Protein AF-A0A3M1DXZ3-F1 (afdb_monomer_lite)

Secondary structure (DSSP, 8-state):
--TT-S--SPPBP-STTTGGGHHHHHHT-HHHHHHHHTTTSSSSSSPPPTTPPPSS-HHHHSPBP--

pLDDT: mean 89.0, std 10.65, range [46.72, 96.56]

Sequence (67 aa):
FAISGKETTSHVPKDDIHSRFYPIIQQEGKKAGEKFCGECHNEKQVPFPEGHPPKFRCLFCHKLDRD

Foldseek 3Di:
DPPPPDQDDEAQDCDPVRVVLVCVCVPVHQQRSLVCCPVQDDPPHNDDDPPDDDSHRPCVRHPHDDD

Structure (mmCIF, N/CA/C/O backbone):
data_AF-A0A3M1DXZ3-F1
#
_entry.id   AF-A0A3M1DXZ3-F1
#
loop_
_atom_site.group_PDB
_atom_site.id
_atom_site.type_symbol
_atom_site.label_atom_id
_atom_site.label_alt_id
_atom_site.label_comp_id
_atom_site.label_asym_id
_atom_site.label_entity_id
_atom_site.label_seq_id
_atom_site.pdbx_PDB_ins_code
_atom_site.Cartn_x
_atom_site.Cartn_y
_atom_site.Cartn_z
_atom_site.occupancy
_atom_site.B_iso_or_equiv
_atom_site.auth_seq_id
_atom_site.auth_comp_id
_atom_site.auth_asym_id
_atom_site.auth_atom_id
_atom_site.pdbx_PDB_model_num
ATOM 1 N N . PHE A 1 1 ? -28.268 -3.574 0.013 1.00 46.72 1 PHE A N 1
ATOM 2 C CA . PHE A 1 1 ? -27.310 -4.321 -0.824 1.00 46.72 1 PHE A CA 1
ATOM 3 C C . PHE A 1 1 ? -26.021 -3.527 -0.913 1.00 46.72 1 PHE A C 1
ATOM 5 O O . PHE A 1 1 ? -26.078 -2.361 -1.284 1.00 46.72 1 PHE A O 1
ATOM 12 N N . ALA A 1 2 ? -24.882 -4.104 -0.523 1.00 57.00 2 ALA A N 1
ATOM 13 C CA . ALA A 1 2 ? -23.599 -3.470 -0.808 1.00 57.00 2 ALA A CA 1
ATOM 14 C C . ALA A 1 2 ? -23.382 -3.522 -2.326 1.00 57.00 2 ALA A C 1
ATOM 16 O O . ALA A 1 2 ? -23.332 -4.603 -2.907 1.00 57.00 2 ALA A O 1
ATOM 17 N N . ILE A 1 3 ? -23.299 -2.355 -2.964 1.00 64.62 3 ILE A N 1
ATOM 18 C CA . ILE A 1 3 ? -23.147 -2.204 -4.422 1.00 64.62 3 ILE A CA 1
ATOM 19 C C . ILE A 1 3 ? -21.834 -2.852 -4.922 1.00 64.62 3 ILE A C 1
ATOM 21 O O . ILE A 1 3 ? -21.704 -3.160 -6.099 1.00 64.62 3 ILE A O 1
ATOM 25 N N . SER A 1 4 ? -20.875 -3.121 -4.029 1.00 65.38 4 SER A N 1
ATOM 26 C CA . SER A 1 4 ? -19.535 -3.620 -4.360 1.00 65.38 4 SER A CA 1
ATOM 27 C C . SER A 1 4 ? -19.396 -5.141 -4.509 1.00 65.38 4 SER A C 1
ATOM 29 O O . SER A 1 4 ? -18.292 -5.603 -4.778 1.00 65.38 4 SER A O 1
ATOM 31 N N . GLY A 1 5 ? -20.453 -5.934 -4.300 1.00 71.12 5 GLY A N 1
ATOM 32 C CA . GLY A 1 5 ? -20.330 -7.398 -4.270 1.00 71.12 5 GLY A CA 1
ATOM 33 C C . GLY A 1 5 ? -19.462 -7.915 -3.108 1.00 71.12 5 GLY A C 1
ATOM 34 O O . GLY A 1 5 ? -19.130 -7.169 -2.181 1.00 71.12 5 GLY A O 1
ATOM 35 N N . LYS A 1 6 ? -19.135 -9.215 -3.132 1.00 76.75 6 LYS A N 1
ATOM 36 C CA . LYS A 1 6 ? -18.252 -9.854 -2.141 1.00 76.75 6 LYS A CA 1
ATOM 37 C C . LYS A 1 6 ? -16.802 -9.442 -2.406 1.00 76.75 6 LYS A C 1
ATOM 39 O O . LYS A 1 6 ? -16.366 -9.440 -3.550 1.00 76.75 6 LYS A O 1
ATOM 44 N N . GLU A 1 7 ? -16.064 -9.122 -1.350 1.00 80.25 7 GLU A N 1
ATOM 45 C CA . GLU A 1 7 ? -14.627 -8.856 -1.434 1.00 80.25 7 GLU A CA 1
ATOM 46 C C . GLU A 1 7 ? -13.869 -10.124 -1.844 1.00 80.25 7 GLU A C 1
ATOM 48 O O . GLU A 1 7 ? -14.074 -11.194 -1.268 1.00 80.25 7 GLU A O 1
ATOM 53 N N . THR A 1 8 ? -13.031 -10.003 -2.871 1.00 83.69 8 THR A N 1
ATOM 54 C CA . THR A 1 8 ? -12.252 -11.116 -3.440 1.00 83.69 8 THR A CA 1
ATOM 55 C C . THR A 1 8 ? -10.746 -10.907 -3.319 1.00 83.69 8 THR A C 1
ATOM 57 O O . THR A 1 8 ? -9.976 -11.792 -3.679 1.00 83.69 8 THR A O 1
ATOM 60 N N . THR A 1 9 ? -10.317 -9.736 -2.857 1.00 89.56 9 THR A N 1
ATOM 61 C CA . THR A 1 9 ? -8.910 -9.366 -2.718 1.00 89.56 9 THR A CA 1
ATOM 62 C C . THR A 1 9 ? -8.409 -9.618 -1.306 1.00 89.56 9 THR A C 1
ATOM 64 O O . THR A 1 9 ? -9.143 -9.463 -0.332 1.00 89.56 9 THR A O 1
ATOM 67 N N . SER A 1 10 ? -7.135 -9.993 -1.196 1.00 92.06 10 SER A N 1
ATOM 68 C CA . SER A 1 10 ? -6.477 -10.179 0.097 1.00 92.06 10 SER A CA 1
ATOM 69 C C . SER A 1 10 ? -6.295 -8.848 0.817 1.00 92.06 10 SER A C 1
ATOM 71 O O . SER A 1 10 ? -6.003 -7.828 0.186 1.00 92.06 10 SER A O 1
ATOM 73 N N . HIS A 1 11 ? -6.415 -8.875 2.139 1.00 94.81 11 HIS A N 1
ATOM 74 C CA . HIS A 1 11 ? -6.058 -7.742 2.980 1.00 94.81 11 HIS A CA 1
ATOM 75 C C . HIS A 1 11 ? -4.535 -7.569 3.031 1.00 94.81 11 HIS A C 1
ATOM 77 O O . HIS A 1 11 ? -3.780 -8.517 2.800 1.00 94.81 11 HIS A O 1
ATOM 83 N N . VAL A 1 12 ? -4.084 -6.350 3.325 1.00 94.88 12 VAL A N 1
ATOM 84 C CA . VAL A 1 12 ? -2.687 -6.106 3.701 1.00 94.88 12 VAL A CA 1
ATOM 85 C C . VAL A 1 12 ? -2.451 -6.826 5.027 1.00 94.88 12 VAL A C 1
ATOM 87 O O . VAL A 1 12 ? -3.259 -6.629 5.932 1.00 94.88 12 VAL A O 1
ATOM 90 N N . PRO A 1 13 ? -1.408 -7.659 5.152 1.00 94.44 13 PRO A N 1
ATOM 91 C CA . PRO A 1 13 ? -1.138 -8.387 6.383 1.00 94.44 13 PRO A CA 1
ATOM 92 C C . PRO A 1 13 ? -0.567 -7.459 7.458 1.00 94.44 13 PRO A C 1
ATOM 94 O O . PRO A 1 13 ? 0.072 -6.449 7.165 1.00 94.44 13 PRO A O 1
ATOM 97 N N . LYS A 1 14 ? -0.754 -7.833 8.722 1.00 93.44 14 LYS A N 1
ATOM 98 C CA . LYS A 1 14 ? -0.213 -7.115 9.883 1.00 93.44 14 LYS A CA 1
ATOM 99 C C . LYS A 1 14 ? 1.074 -7.777 10.394 1.00 93.44 14 LYS A C 1
ATOM 1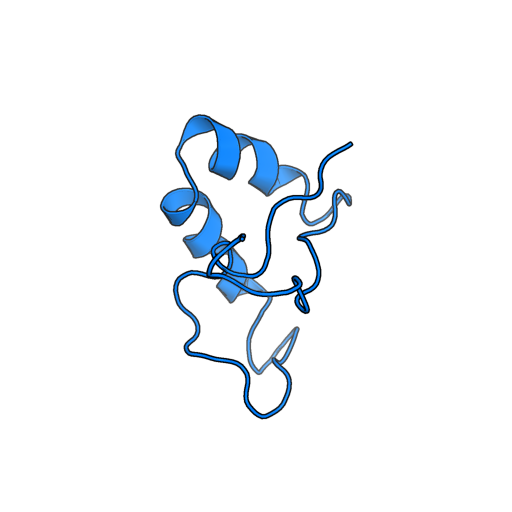01 O O . LYS A 1 14 ? 1.181 -8.122 11.564 1.00 93.44 14 LYS A O 1
ATOM 106 N N . ASP A 1 15 ? 2.024 -7.996 9.489 1.00 94.62 15 ASP A N 1
ATOM 107 C CA . ASP A 1 15 ? 3.323 -8.615 9.784 1.00 94.62 15 ASP A CA 1
ATOM 108 C C . ASP A 1 15 ? 4.438 -7.571 9.996 1.00 94.62 15 ASP A C 1
ATOM 110 O O . ASP A 1 15 ? 4.222 -6.363 9.868 1.00 94.62 15 ASP A O 1
ATOM 114 N N . ASP A 1 16 ? 5.655 -8.020 10.304 1.00 95.44 16 ASP A N 1
ATOM 115 C CA . ASP A 1 16 ? 6.807 -7.143 10.569 1.00 95.44 16 ASP A CA 1
ATOM 116 C C . ASP A 1 16 ? 7.198 -6.254 9.372 1.00 95.44 16 ASP A C 1
ATOM 118 O O . ASP A 1 16 ? 7.788 -5.187 9.547 1.00 95.44 16 ASP A O 1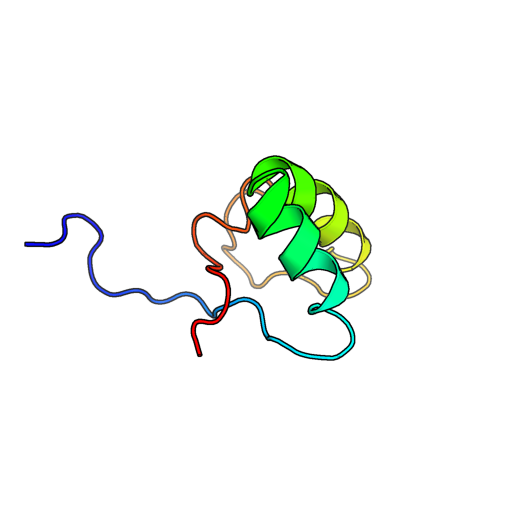
ATOM 122 N N . ILE A 1 17 ? 6.853 -6.654 8.145 1.00 95.62 17 ILE A N 1
ATOM 123 C CA . ILE A 1 17 ? 7.188 -5.915 6.921 1.00 95.62 17 ILE A CA 1
ATOM 124 C C . ILE A 1 17 ? 6.159 -4.809 6.670 1.00 95.62 17 ILE A C 1
ATOM 126 O O . ILE A 1 17 ? 6.521 -3.693 6.276 1.00 95.62 17 ILE A O 1
ATOM 130 N N . HIS A 1 18 ? 4.882 -5.121 6.886 1.00 96.19 18 HIS A N 1
ATOM 131 C CA . HIS A 1 18 ? 3.750 -4.275 6.523 1.00 96.19 18 HIS A CA 1
ATOM 132 C C . HIS A 1 18 ? 3.249 -3.402 7.678 1.00 96.19 18 HIS A C 1
ATOM 134 O O . HIS A 1 18 ? 2.740 -2.304 7.439 1.00 96.19 18 HIS A O 1
ATOM 140 N N . SER A 1 19 ? 3.436 -3.835 8.928 1.00 95.12 19 SER A N 1
ATOM 141 C CA . SER A 1 19 ? 2.982 -3.128 10.135 1.00 95.12 19 SER A CA 1
ATOM 142 C C . SER A 1 19 ? 3.497 -1.690 10.216 1.00 95.12 19 SER A C 1
ATOM 144 O O . SER A 1 19 ? 2.752 -0.798 10.617 1.00 95.12 19 SER A O 1
ATOM 146 N N . ARG A 1 20 ? 4.719 -1.419 9.740 1.00 94.06 20 ARG A N 1
ATOM 147 C CA . ARG A 1 20 ? 5.291 -0.059 9.679 1.00 94.06 20 ARG A CA 1
ATOM 148 C C . ARG A 1 20 ? 4.484 0.927 8.827 1.00 94.06 20 ARG A C 1
ATOM 150 O O . ARG A 1 20 ? 4.565 2.129 9.057 1.00 94.06 20 ARG A O 1
ATOM 157 N N . PHE A 1 21 ? 3.692 0.447 7.865 1.00 95.50 21 PHE A N 1
ATOM 158 C CA . PHE A 1 21 ? 2.872 1.302 7.002 1.00 95.50 21 PHE A CA 1
ATOM 159 C C . PHE A 1 21 ? 1.464 1.542 7.560 1.00 95.50 21 PHE A C 1
ATOM 161 O O . PHE A 1 21 ? 0.812 2.502 7.152 1.00 95.50 21 PHE A O 1
ATOM 168 N N . TYR A 1 22 ? 0.989 0.722 8.506 1.00 95.38 22 TYR A N 1
ATOM 169 C CA . TYR A 1 22 ? -0.343 0.879 9.105 1.00 95.38 22 TYR A CA 1
ATOM 170 C C . TYR A 1 22 ? -0.538 2.261 9.749 1.00 95.38 22 TYR A C 1
ATOM 172 O O . TYR A 1 22 ? -1.530 2.910 9.410 1.00 95.38 22 TYR A O 1
ATOM 180 N N . PRO A 1 23 ? 0.385 2.766 10.599 1.00 95.44 23 PRO A N 1
ATOM 181 C CA . PRO A 1 23 ? 0.250 4.096 11.189 1.00 95.44 23 PRO A CA 1
ATOM 182 C C . PRO A 1 23 ? 0.167 5.201 10.135 1.00 95.44 23 PRO A C 1
ATOM 184 O O . PRO A 1 23 ? -0.704 6.059 10.226 1.00 95.44 23 PRO A O 1
ATOM 187 N N . ILE A 1 24 ? 1.002 5.136 9.092 1.00 95.56 24 ILE A N 1
ATOM 188 C CA . ILE A 1 24 ? 1.007 6.110 7.988 1.00 95.56 24 ILE A CA 1
ATOM 189 C C . ILE A 1 24 ? -0.355 6.103 7.282 1.00 95.56 24 ILE A C 1
ATOM 191 O O . ILE A 1 24 ? -0.971 7.144 7.076 1.00 95.56 24 ILE A O 1
ATOM 195 N N . ILE A 1 25 ? -0.878 4.920 6.953 1.00 95.50 25 ILE A N 1
ATOM 196 C CA . ILE A 1 25 ? -2.169 4.773 6.267 1.00 95.50 25 ILE A CA 1
ATOM 197 C C . ILE A 1 25 ? -3.328 5.280 7.132 1.00 95.50 25 ILE A C 1
ATOM 199 O O . ILE A 1 25 ? -4.269 5.874 6.602 1.00 95.50 25 ILE A O 1
ATOM 203 N N . GLN A 1 26 ? -3.281 5.033 8.441 1.00 94.25 26 GLN A N 1
ATOM 204 C CA . GLN A 1 26 ? -4.329 5.427 9.382 1.00 94.25 26 GLN A CA 1
ATOM 205 C C . GLN A 1 26 ? -4.307 6.927 9.695 1.00 94.25 26 GLN A C 1
ATOM 207 O O . GLN A 1 26 ? -5.372 7.528 9.809 1.00 94.25 26 GLN A O 1
ATOM 212 N N . GLN A 1 27 ? -3.121 7.528 9.820 1.00 96.56 27 GLN A N 1
ATOM 213 C CA . GLN A 1 27 ? -2.954 8.925 10.235 1.00 96.56 27 GLN A CA 1
ATOM 214 C C . GLN A 1 27 ? -2.931 9.888 9.044 1.00 96.56 27 GLN A C 1
ATOM 216 O O . GLN A 1 27 ? -3.573 10.934 9.081 1.00 96.56 27 GLN A O 1
ATOM 221 N N . GLU A 1 28 ? -2.233 9.528 7.967 1.00 96.06 28 GLU A N 1
ATOM 222 C CA . GLU A 1 28 ? -2.026 10.385 6.790 1.00 96.06 28 GL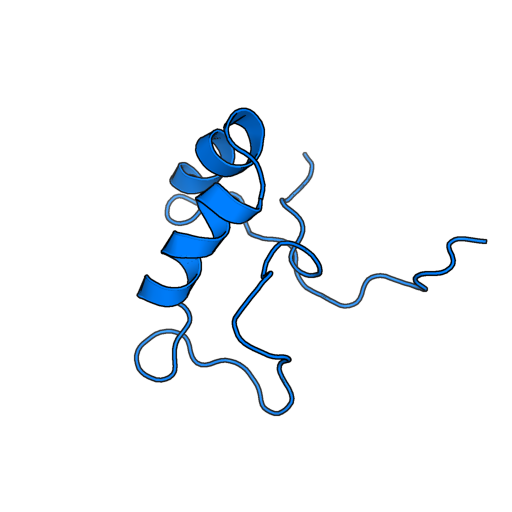U A CA 1
ATOM 223 C C . GLU A 1 28 ? -2.909 9.978 5.598 1.00 96.06 28 GLU A C 1
ATOM 225 O O . GLU A 1 28 ? -3.045 10.705 4.610 1.00 96.06 28 GLU A O 1
ATOM 230 N N . GLY A 1 29 ? -3.550 8.813 5.692 1.00 95.06 29 GLY A N 1
ATOM 231 C CA . GLY A 1 29 ? -4.496 8.308 4.709 1.00 95.06 29 GLY A CA 1
ATOM 232 C C . GLY A 1 29 ? -3.884 7.376 3.661 1.00 95.06 29 GLY A C 1
ATOM 233 O O . GLY A 1 29 ? -2.674 7.286 3.452 1.00 95.06 29 GLY A O 1
ATOM 234 N N . LYS A 1 30 ? -4.770 6.686 2.930 1.00 94.31 30 LYS A N 1
ATOM 235 C CA . LYS A 1 30 ? -4.413 5.623 1.970 1.00 94.31 30 LYS A CA 1
ATOM 236 C C . LYS A 1 30 ? -3.352 6.037 0.949 1.00 94.31 30 LYS A C 1
ATOM 238 O O . LYS A 1 30 ? -2.381 5.320 0.743 1.00 94.31 30 LYS A O 1
ATOM 243 N N . LYS A 1 31 ? -3.512 7.217 0.342 1.00 93.75 31 LYS A N 1
ATOM 244 C CA . LYS A 1 31 ? -2.584 7.716 -0.684 1.00 93.75 31 LYS A CA 1
ATOM 245 C C . LYS A 1 31 ? -1.165 7.939 -0.154 1.00 93.75 31 LYS A C 1
ATOM 247 O O . LYS A 1 31 ? -0.237 7.914 -0.953 1.00 93.75 31 LYS A O 1
ATOM 252 N N . ALA A 1 32 ? -0.997 8.217 1.140 1.00 94.44 32 ALA A N 1
ATOM 253 C CA . ALA A 1 32 ? 0.321 8.412 1.733 1.00 94.44 32 ALA A CA 1
ATOM 254 C C . ALA A 1 32 ? 1.067 7.073 1.821 1.00 94.44 32 ALA A C 1
ATOM 256 O O . ALA A 1 32 ? 2.181 6.968 1.316 1.00 94.44 32 ALA A O 1
ATOM 257 N N . GLY A 1 33 ? 0.410 6.033 2.346 1.00 93.25 33 GLY A N 1
ATOM 258 C CA . GLY A 1 33 ? 0.991 4.690 2.449 1.00 93.25 33 GLY A CA 1
ATOM 259 C C . GLY A 1 33 ? 1.192 3.980 1.106 1.00 93.25 33 GLY A C 1
ATOM 260 O O . GLY A 1 33 ? 2.200 3.309 0.911 1.00 93.25 33 GLY A O 1
ATOM 261 N N . GLU A 1 34 ? 0.282 4.170 0.143 1.00 93.75 34 GLU A N 1
ATOM 262 C CA . GLU A 1 34 ? 0.343 3.516 -1.179 1.00 93.75 34 GLU A CA 1
ATOM 263 C C . GLU A 1 34 ? 1.616 3.833 -1.981 1.00 93.75 34 GLU A C 1
ATOM 265 O O . GLU A 1 34 ? 1.982 3.066 -2.870 1.00 93.75 34 GLU A O 1
ATOM 270 N N . LYS A 1 35 ? 2.308 4.938 -1.672 1.00 92.44 35 LYS A N 1
ATOM 271 C CA . LYS A 1 35 ? 3.563 5.325 -2.338 1.00 92.44 35 LYS A CA 1
ATOM 272 C C . LYS A 1 35 ? 4.688 4.315 -2.113 1.00 92.44 35 LYS A C 1
ATOM 274 O O . LYS A 1 35 ? 5.529 4.155 -2.989 1.00 92.44 35 LYS A O 1
ATOM 279 N N . PHE A 1 36 ? 4.679 3.635 -0.969 1.00 93.75 36 PHE A N 1
ATOM 280 C CA . PHE A 1 36 ? 5.743 2.716 -0.564 1.00 93.75 36 PHE A CA 1
ATOM 281 C C . PHE A 1 36 ? 5.506 1.286 -1.066 1.00 93.75 36 PHE A C 1
ATOM 283 O O . PHE A 1 36 ? 6.443 0.503 -1.181 1.00 93.75 36 PHE A O 1
ATOM 290 N N . CYS A 1 37 ? 4.267 0.930 -1.429 1.00 94.88 37 CYS A N 1
ATOM 291 C CA . CYS A 1 37 ? 3.925 -0.430 -1.856 1.00 94.88 37 CYS A CA 1
ATOM 292 C C . CYS A 1 37 ? 4.745 -0.887 -3.077 1.00 94.88 37 CYS A C 1
ATOM 294 O O . CYS A 1 37 ? 5.155 -2.044 -3.150 1.00 94.88 37 CYS A O 1
ATOM 296 N N . GLY A 1 38 ? 5.008 0.027 -4.018 1.00 93.06 38 GLY A N 1
ATOM 297 C CA . GLY A 1 38 ? 5.740 -0.260 -5.256 1.00 93.06 38 GLY A CA 1
ATOM 298 C C . GLY A 1 38 ? 7.234 -0.550 -5.075 1.00 93.06 38 GLY A C 1
ATOM 299 O O . GLY A 1 38 ? 7.861 -1.071 -6.000 1.00 93.06 38 GLY A O 1
ATOM 300 N N . GLU A 1 39 ? 7.809 -0.263 -3.902 1.00 94.31 39 GLU A N 1
ATOM 301 C CA . GLU A 1 39 ? 9.214 -0.572 -3.602 1.00 94.31 39 GLU A CA 1
ATOM 302 C C . GLU A 1 39 ? 9.467 -2.085 -3.620 1.00 94.31 39 GLU A C 1
ATOM 304 O O . GLU A 1 39 ? 10.497 -2.528 -4.131 1.00 94.31 39 GLU A O 1
ATOM 309 N N . CYS A 1 40 ? 8.486 -2.872 -3.157 1.00 95.44 40 CYS A N 1
ATOM 310 C CA . CYS A 1 40 ? 8.545 -4.335 -3.152 1.00 95.44 40 CYS A CA 1
ATOM 311 C C . CYS A 1 40 ? 7.560 -4.991 -4.126 1.00 95.44 40 CYS A C 1
ATOM 313 O O . CYS A 1 40 ? 7.915 -5.954 -4.805 1.00 95.44 40 CYS A O 1
ATOM 315 N N . HIS A 1 41 ? 6.336 -4.473 -4.245 1.00 94.69 41 HIS A N 1
ATOM 316 C CA . HIS A 1 41 ? 5.340 -5.016 -5.167 1.00 94.69 41 HIS A CA 1
ATOM 317 C C . HIS A 1 41 ? 5.568 -4.484 -6.582 1.00 94.69 41 HIS A C 1
ATOM 319 O O . HIS A 1 41 ? 5.042 -3.447 -6.991 1.00 94.69 41 HIS A O 1
ATOM 325 N N . ASN A 1 42 ? 6.416 -5.192 -7.322 1.00 92.56 42 ASN A N 1
ATOM 326 C CA . ASN A 1 42 ? 6.848 -4.860 -8.670 1.00 92.56 42 ASN A CA 1
ATOM 327 C C . ASN A 1 42 ? 7.340 -6.116 -9.406 1.00 92.56 42 ASN A C 1
ATOM 329 O O . ASN A 1 42 ? 7.476 -7.186 -8.829 1.00 92.56 42 ASN A O 1
ATOM 333 N N . GLU A 1 43 ? 7.656 -5.974 -10.690 1.00 91.75 43 GLU A N 1
ATOM 334 C CA . GLU A 1 43 ? 8.057 -7.088 -11.563 1.00 91.75 43 GLU A CA 1
ATOM 335 C C . GLU A 1 43 ? 9.357 -7.794 -11.147 1.00 91.75 43 GLU A C 1
ATOM 337 O O . GLU A 1 43 ? 9.616 -8.896 -11.618 1.00 91.75 43 GLU A O 1
ATOM 342 N N . LYS A 1 44 ? 10.182 -7.180 -10.289 1.00 93.69 44 LYS A N 1
ATOM 343 C CA . LYS A 1 44 ? 11.502 -7.703 -9.910 1.00 93.69 44 LYS A CA 1
ATOM 344 C C . LYS A 1 44 ? 11.516 -8.419 -8.563 1.00 93.69 44 LYS A C 1
ATOM 346 O O . LYS A 1 44 ? 12.346 -9.301 -8.378 1.00 93.69 44 LYS A O 1
ATOM 351 N N . GLN A 1 45 ? 10.671 -8.006 -7.619 1.00 95.75 45 GLN A N 1
ATOM 352 C CA . GLN A 1 45 ? 10.651 -8.550 -6.258 1.00 95.75 45 GLN A CA 1
ATOM 353 C C . GLN A 1 45 ? 9.380 -9.357 -6.002 1.00 95.75 45 GLN A C 1
ATOM 355 O O . GLN A 1 45 ? 9.434 -10.583 -5.965 1.00 95.75 45 GLN A O 1
ATOM 360 N N . VAL A 1 46 ? 8.236 -8.682 -5.857 1.00 94.31 46 VAL A N 1
ATOM 361 C CA . VAL A 1 46 ? 6.930 -9.328 -5.676 1.00 94.31 46 VAL A CA 1
ATOM 362 C C . VAL A 1 46 ? 6.049 -9.018 -6.889 1.00 94.31 46 VAL A C 1
ATOM 364 O O . VAL A 1 46 ? 5.330 -8.010 -6.878 1.00 94.31 46 VAL A O 1
ATOM 367 N N .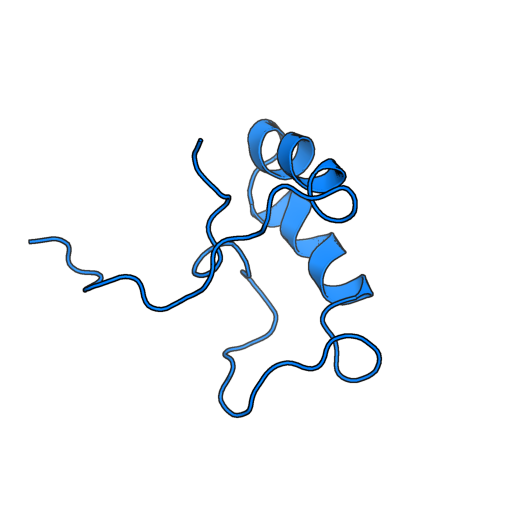 PRO A 1 47 ? 6.120 -9.836 -7.958 1.00 94.31 47 PRO A N 1
ATOM 368 C CA . PRO A 1 47 ? 5.362 -9.593 -9.175 1.00 94.31 47 PRO A CA 1
ATOM 369 C C . PRO A 1 47 ? 3.863 -9.764 -8.931 1.00 94.31 47 PRO A C 1
ATOM 371 O O . PRO A 1 47 ? 3.419 -10.635 -8.183 1.00 94.31 47 PRO A O 1
ATOM 374 N N . PHE A 1 48 ? 3.077 -8.917 -9.589 1.00 91.94 48 PHE A N 1
ATOM 375 C CA . PHE A 1 48 ? 1.624 -9.024 -9.569 1.00 91.94 48 PHE A CA 1
ATOM 376 C C . PHE A 1 48 ? 1.155 -10.175 -10.469 1.00 91.94 48 PHE A C 1
ATOM 378 O O . PHE A 1 48 ? 1.802 -10.452 -11.483 1.00 91.94 48 PHE A O 1
ATOM 385 N N . PRO A 1 49 ? 0.023 -10.821 -10.141 1.00 91.75 49 PRO A N 1
ATOM 386 C CA . PRO A 1 49 ? -0.563 -11.840 -11.000 1.00 91.75 49 PRO A CA 1
ATOM 387 C C . PRO A 1 49 ? -1.043 -11.249 -12.332 1.00 91.75 49 PRO A C 1
ATOM 389 O O . PRO A 1 49 ? -1.306 -10.046 -12.452 1.00 91.75 49 PRO A O 1
ATOM 392 N N . GLU A 1 50 ? -1.204 -12.121 -13.326 1.00 91.62 50 GLU A N 1
ATOM 393 C CA . GLU A 1 50 ? -1.785 -11.758 -14.616 1.00 91.62 50 GLU A CA 1
ATOM 394 C C . GLU A 1 50 ? -3.200 -11.180 -14.427 1.00 91.62 50 GLU A C 1
ATOM 396 O O . GLU A 1 50 ? -4.017 -11.721 -13.682 1.00 91.62 50 GLU A O 1
ATOM 401 N N . GLY A 1 51 ? -3.475 -10.037 -15.063 1.00 87.69 51 GLY A N 1
ATOM 402 C CA . GLY A 1 51 ? -4.759 -9.337 -14.943 1.00 87.69 51 GLY A CA 1
ATOM 403 C C . GLY A 1 51 ? -4.899 -8.406 -13.732 1.00 87.69 51 GLY A C 1
ATOM 404 O O . GLY A 1 51 ? -5.971 -7.828 -13.542 1.00 87.69 51 GLY A O 1
ATOM 405 N N . HIS A 1 52 ? -3.849 -8.207 -12.924 1.00 90.38 52 HIS A N 1
ATOM 406 C CA . HIS A 1 52 ? -3.885 -7.210 -11.850 1.00 90.38 52 HIS A CA 1
ATOM 407 C C . HIS A 1 52 ? -4.122 -5.789 -12.415 1.00 90.38 52 HIS A C 1
ATOM 409 O O . HIS A 1 52 ? -3.474 -5.403 -13.394 1.00 90.38 52 HIS A O 1
ATOM 415 N N . PRO A 1 53 ? -5.018 -4.982 -11.806 1.00 87.88 53 PRO A N 1
ATOM 416 C CA . PRO A 1 53 ? -5.320 -3.628 -12.269 1.00 87.88 53 PRO A CA 1
ATOM 417 C C . PRO A 1 53 ? -4.103 -2.686 -12.181 1.00 87.88 53 PRO A C 1
ATOM 419 O O . PRO A 1 53 ? -3.062 -3.045 -11.621 1.00 87.88 53 PRO A O 1
ATOM 422 N N . PRO A 1 54 ? -4.207 -1.454 -12.714 1.00 83.88 54 PRO A N 1
ATOM 423 C CA . PRO A 1 54 ? -3.119 -0.488 -12.658 1.00 83.88 54 PRO A CA 1
ATOM 424 C C . PRO A 1 54 ? -2.532 -0.299 -11.250 1.00 83.88 54 PRO A C 1
ATOM 426 O O . PRO A 1 54 ? -3.251 -0.283 -10.253 1.00 83.88 54 PRO A O 1
ATOM 429 N N . LYS A 1 55 ? -1.209 -0.111 -11.181 1.00 79.69 55 LYS A N 1
ATOM 430 C CA . LYS A 1 55 ? -0.392 -0.074 -9.951 1.00 79.69 55 LYS A CA 1
ATOM 431 C C . LYS A 1 55 ? -0.534 1.240 -9.157 1.00 79.69 55 LYS A C 1
ATOM 433 O O . LYS A 1 55 ? 0.436 1.762 -8.619 1.00 79.69 55 LYS A O 1
ATOM 438 N N . PHE A 1 56 ? -1.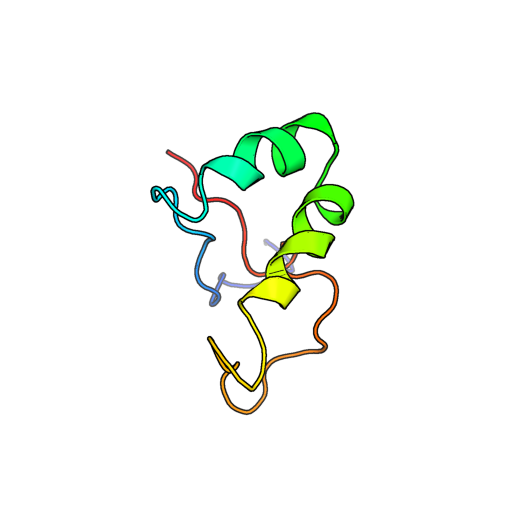733 1.813 -9.119 1.00 77.50 56 PHE A N 1
ATOM 439 C CA . PHE A 1 56 ? -2.069 2.987 -8.321 1.00 77.50 56 PHE A CA 1
ATOM 440 C C . PHE A 1 56 ? -3.370 2.698 -7.567 1.00 77.50 56 PHE A C 1
ATOM 442 O O . PHE A 1 56 ? -4.300 2.155 -8.150 1.00 77.50 56 PHE A O 1
ATOM 449 N N . ARG A 1 57 ? -3.456 3.081 -6.284 1.00 90.88 57 ARG A N 1
ATOM 450 C CA . ARG A 1 57 ? -4.620 2.830 -5.398 1.00 90.88 57 ARG A CA 1
ATOM 451 C C . ARG A 1 57 ? -4.728 1.413 -4.828 1.00 90.88 57 ARG A C 1
ATOM 453 O O . ARG A 1 57 ? -5.818 0.851 -4.757 1.00 90.88 57 ARG A O 1
ATOM 460 N N . CYS A 1 58 ? -3.611 0.855 -4.364 1.00 94.25 58 CYS A N 1
ATOM 461 C CA . CYS A 1 58 ? -3.543 -0.486 -3.775 1.00 94.25 58 CYS A CA 1
ATOM 462 C C . CYS A 1 58 ? -4.588 -0.709 -2.662 1.00 94.25 58 CYS A C 1
ATOM 464 O O . CYS A 1 58 ? -5.273 -1.730 -2.650 1.00 94.25 58 CYS A O 1
ATOM 466 N N . LEU A 1 59 ? -4.789 0.273 -1.776 1.00 94.50 59 LEU A N 1
ATOM 467 C CA . LEU A 1 59 ? -5.641 0.162 -0.586 1.00 94.50 59 LEU A CA 1
ATOM 468 C C . LEU A 1 59 ? -7.134 0.383 -0.874 1.00 94.50 59 LEU A C 1
ATOM 470 O O . LEU A 1 59 ? -7.950 0.496 0.052 1.00 94.50 59 LEU A O 1
ATOM 474 N N . PHE A 1 60 ? -7.522 0.496 -2.149 1.00 91.56 60 PHE A N 1
ATOM 475 C CA . PHE A 1 60 ? -8.929 0.408 -2.547 1.00 91.56 60 PHE A CA 1
ATOM 476 C C . PHE A 1 60 ? -9.433 -1.027 -2.488 1.00 91.56 60 PHE A C 1
ATOM 478 O O . PHE A 1 60 ? -10.507 -1.257 -1.931 1.00 91.56 60 PHE A O 1
ATOM 485 N N . CYS A 1 61 ? -8.637 -1.961 -3.004 1.00 91.00 61 CYS A N 1
ATOM 486 C CA . CYS A 1 61 ? -8.968 -3.380 -3.009 1.00 91.00 61 CYS A CA 1
ATOM 487 C C . CYS A 1 61 ? -8.260 -4.125 -1.869 1.00 91.00 61 CYS A C 1
ATOM 489 O O . CYS A 1 61 ? -8.876 -4.941 -1.195 1.00 91.00 61 CYS A O 1
ATOM 491 N N . HIS A 1 62 ? -6.997 -3.804 -1.580 1.00 93.88 62 HIS A N 1
ATOM 492 C CA . HIS A 1 62 ? -6.247 -4.416 -0.481 1.00 93.88 62 HIS A CA 1
ATOM 493 C C . HIS A 1 62 ? -6.459 -3.621 0.806 1.00 93.88 62 HIS A C 1
ATOM 495 O O . HIS A 1 62 ? -5.666 -2.752 1.164 1.00 93.88 62 HIS A O 1
ATOM 501 N N . LYS A 1 63 ? -7.590 -3.847 1.477 1.00 92.19 63 LYS A N 1
ATOM 502 C CA . LYS A 1 63 ? -7.891 -3.175 2.748 1.00 92.19 63 LYS A CA 1
ATOM 503 C C . LYS A 1 63 ? -6.883 -3.592 3.819 1.00 92.19 63 LYS A C 1
ATOM 505 O O . LYS A 1 63 ? -6.317 -4.676 3.753 1.00 92.19 63 LYS A O 1
ATOM 510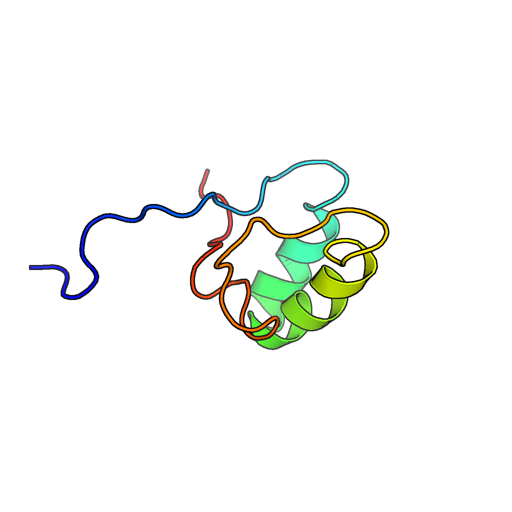 N N . LEU A 1 64 ? -6.672 -2.732 4.813 1.00 93.62 64 LEU A N 1
ATOM 511 C CA . LEU A 1 64 ? -5.920 -3.134 5.999 1.00 93.62 64 LEU A CA 1
ATOM 512 C C . LEU A 1 64 ? -6.653 -4.263 6.714 1.00 93.62 64 LEU A C 1
ATOM 514 O O . LEU A 1 64 ? -7.890 -4.271 6.750 1.00 93.62 64 LEU A O 1
ATOM 518 N N . ASP A 1 65 ? -5.888 -5.180 7.294 1.00 88.25 65 ASP A N 1
ATOM 519 C CA . ASP A 1 65 ? -6.471 -6.169 8.185 1.00 88.25 65 ASP A CA 1
ATOM 520 C C . ASP A 1 65 ? -7.177 -5.485 9.362 1.00 88.25 65 ASP A C 1
ATOM 522 O O . ASP A 1 65 ? -6.705 -4.464 9.882 1.00 88.25 65 ASP A O 1
ATOM 526 N N . ARG A 1 66 ? -8.346 -6.008 9.722 1.00 68.50 66 ARG A N 1
ATOM 527 C CA . ARG A 1 66 ? -9.120 -5.548 10.875 1.00 68.50 66 ARG A CA 1
ATOM 528 C C . ARG A 1 66 ? -8.984 -6.634 11.926 1.00 68.50 66 ARG A C 1
ATOM 530 O O . ARG A 1 66 ? -9.394 -7.755 11.650 1.00 68.50 66 ARG A O 1
ATOM 537 N N . ASP A 1 67 ? -8.391 -6.292 13.068 1.00 56.75 67 ASP A N 1
ATOM 538 C CA . ASP A 1 67 ? -8.430 -7.170 14.242 1.00 56.75 67 ASP A CA 1
ATOM 539 C C . ASP A 1 67 ? -9.890 -7.462 14.644 1.00 56.75 67 ASP A C 1
ATOM 541 O O . ASP A 1 67 ? -10.735 -6.536 14.520 1.00 56.75 67 ASP A O 1
#

Radius of gyration: 12.56 Å; chains: 1; bounding box: 39×22×29 Å